Protein AF-A0ABC8QSL5-F1 (afdb_monomer)

Secondary structure (DSSP, 8-state):
---EEEEEE-SSSSS--EEEEEETTEEEEE-----TT-SSGGGS--GGGT-SSS--TTT-SEEE---SSHHHHTTHHIIIIIS---S-EE--HHHHHHHHHHHHHHHHIIIIIH-PPPSS-HHHHHHHHHTB---TT-HHHHHHHHHHHHSPPPP----

Mean predicted aligned error: 6.21 Å

Structure (mmCIF, N/CA/C/O backbone):
data_AF-A0ABC8QSL5-F1
#
_entry.id   AF-A0ABC8QSL5-F1
#
loop_
_atom_site.group_PDB
_atom_site.id
_atom_site.type_symbol
_atom_site.label_atom_id
_atom_site.label_alt_id
_atom_site.label_comp_id
_atom_site.label_asym_id
_atom_site.label_entity_id
_atom_site.label_seq_id
_atom_site.pdbx_PDB_ins_code
_atom_site.Cartn_x
_atom_site.Cartn_y
_atom_s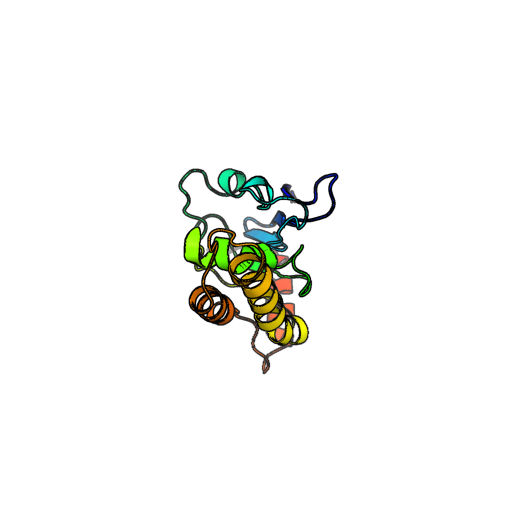ite.Cartn_z
_atom_site.occupancy
_atom_site.B_iso_or_equiv
_atom_site.auth_seq_id
_atom_site.auth_comp_id
_atom_site.auth_asym_id
_atom_site.auth_atom_id
_atom_site.pdbx_PDB_model_num
ATOM 1 N N . MET A 1 1 ? -24.015 -1.485 15.817 1.00 68.31 1 MET A N 1
ATOM 2 C CA . MET A 1 1 ? -22.583 -1.300 15.505 1.00 68.31 1 MET A CA 1
ATOM 3 C C . MET A 1 1 ? -22.492 -1.246 13.996 1.00 68.31 1 MET A C 1
ATOM 5 O O . MET A 1 1 ? -22.804 -2.250 13.371 1.00 68.31 1 MET A O 1
ATOM 9 N N . ALA A 1 2 ? -22.215 -0.074 13.430 1.00 86.12 2 ALA A N 1
ATOM 10 C CA . ALA A 1 2 ? -22.089 0.079 11.985 1.00 86.12 2 ALA A CA 1
ATOM 11 C C . ALA A 1 2 ? -20.686 -0.361 11.543 1.00 86.12 2 ALA A C 1
ATOM 13 O O . ALA A 1 2 ? -19.714 -0.142 12.270 1.00 86.12 2 ALA A O 1
ATOM 14 N N . ILE A 1 3 ? -20.616 -1.021 10.391 1.00 94.00 3 ILE A N 1
ATOM 15 C CA . ILE A 1 3 ? -19.377 -1.287 9.663 1.00 94.00 3 ILE A CA 1
ATOM 16 C C . ILE A 1 3 ? -19.471 -0.438 8.405 1.00 94.00 3 ILE A C 1
ATOM 18 O O . ILE A 1 3 ? -20.460 -0.535 7.680 1.00 94.00 3 ILE A O 1
ATOM 22 N N . GLU A 1 4 ? -18.469 0.398 8.170 1.00 96.12 4 GLU A N 1
ATOM 23 C CA . GLU A 1 4 ? -18.410 1.256 6.989 1.00 96.12 4 GLU A CA 1
ATOM 24 C C . GLU A 1 4 ? -17.255 0.808 6.105 1.00 96.12 4 GLU A C 1
ATOM 26 O O . GLU A 1 4 ? -16.163 0.537 6.603 1.00 96.12 4 GLU A O 1
ATOM 31 N N . CYS A 1 5 ? -17.498 0.741 4.798 1.00 97.00 5 CYS A N 1
ATOM 32 C CA . CYS A 1 5 ? -16.497 0.373 3.808 1.00 97.00 5 CYS A CA 1
ATOM 33 C C . CYS A 1 5 ? -16.314 1.529 2.827 1.00 97.00 5 CYS A C 1
ATOM 35 O O . CYS A 1 5 ? -17.257 1.931 2.149 1.00 97.00 5 CYS A O 1
ATOM 37 N N . LEU A 1 6 ? -15.089 2.030 2.732 1.00 97.94 6 LEU A N 1
ATOM 38 C CA . LEU A 1 6 ? -14.657 3.017 1.755 1.00 97.94 6 LEU A CA 1
ATOM 39 C C . LEU A 1 6 ? -13.767 2.317 0.726 1.00 97.94 6 LEU A C 1
ATOM 41 O O . LEU A 1 6 ? -12.674 1.851 1.047 1.00 97.94 6 LEU A O 1
ATOM 45 N N . VAL A 1 7 ? -14.244 2.228 -0.511 1.00 98.25 7 VAL A N 1
ATOM 46 C CA . VAL A 1 7 ? -13.508 1.603 -1.617 1.00 98.25 7 VAL A CA 1
ATOM 47 C C . VAL A 1 7 ? -12.640 2.660 -2.295 1.00 98.25 7 VAL A C 1
ATOM 49 O O . VAL A 1 7 ? -13.160 3.659 -2.785 1.00 98.25 7 VAL A O 1
ATOM 52 N N . LEU A 1 8 ? -11.322 2.446 -2.310 1.00 98.00 8 LEU A N 1
ATOM 53 C CA . LEU A 1 8 ? -10.341 3.367 -2.902 1.00 98.00 8 LEU A CA 1
ATOM 54 C C . LEU A 1 8 ? -9.799 2.873 -4.249 1.00 98.00 8 LEU A C 1
ATOM 56 O O . LEU A 1 8 ? -9.280 3.673 -5.030 1.00 98.00 8 LEU A O 1
ATOM 60 N N . GLY A 1 9 ? -9.918 1.569 -4.506 1.00 97.31 9 GLY A N 1
ATOM 61 C CA . GLY A 1 9 ? -9.567 0.891 -5.752 1.00 97.31 9 GLY A CA 1
ATOM 62 C C . GLY A 1 9 ? -10.095 -0.549 -5.768 1.00 97.31 9 GLY A C 1
ATOM 63 O O . GLY A 1 9 ? -10.616 -1.027 -4.757 1.00 97.31 9 GLY A O 1
ATOM 64 N N . ALA A 1 10 ? -10.013 -1.219 -6.923 1.00 96.38 10 ALA A N 1
ATOM 65 C CA . ALA A 1 10 ? -10.684 -2.496 -7.221 1.00 96.38 10 ALA A CA 1
ATOM 66 C C . ALA A 1 10 ? -12.226 -2.464 -7.094 1.00 96.38 10 ALA A C 1
ATOM 68 O O . ALA A 1 10 ? -12.893 -3.497 -7.002 1.00 96.38 10 ALA A O 1
ATOM 69 N N . GLY A 1 11 ? -12.821 -1.268 -7.101 1.00 94.62 11 GLY A N 1
ATOM 70 C CA . GLY A 1 11 ? -14.266 -1.082 -7.152 1.00 94.62 11 GLY A CA 1
ATOM 71 C C . GLY A 1 11 ? -14.742 -1.114 -8.597 1.00 94.62 11 GLY A C 1
ATOM 72 O O . GLY A 1 11 ? -14.603 -0.119 -9.294 1.00 94.62 11 GLY A O 1
ATOM 73 N N . GLN A 1 12 ? -15.314 -2.239 -9.033 1.00 95.88 12 GLN A N 1
ATOM 74 C CA . GLN A 1 12 ? -15.711 -2.469 -10.435 1.00 95.88 12 GLN A CA 1
ATOM 75 C C . GLN A 1 12 ? -14.534 -2.450 -11.434 1.00 95.88 12 GLN A C 1
ATOM 77 O O . GLN A 1 12 ? -14.718 -2.189 -12.619 1.00 95.88 12 GLN A O 1
ATOM 82 N N . GLU A 1 13 ? -13.324 -2.766 -10.972 1.00 94.75 13 GLU A N 1
ATOM 83 C CA . GLU A 1 13 ? -12.121 -2.891 -11.801 1.00 94.75 13 GLU A CA 1
ATOM 84 C C . GLU A 1 13 ? -11.170 -3.945 -11.210 1.00 94.75 13 GLU A C 1
ATOM 86 O O . GLU A 1 13 ? -11.286 -4.304 -10.037 1.00 94.75 13 GLU A O 1
ATOM 91 N N . VAL A 1 14 ? -10.227 -4.437 -12.016 1.00 95.94 14 VAL A N 1
ATOM 92 C CA . VAL A 1 14 ? -9.145 -5.328 -11.564 1.00 95.94 14 VAL A CA 1
ATOM 93 C C . VAL A 1 14 ? -7.876 -4.499 -11.405 1.00 95.94 14 VAL A C 1
ATOM 95 O O . VAL A 1 14 ? -7.513 -3.765 -12.318 1.00 95.94 14 VAL A O 1
ATOM 98 N N . GLY A 1 15 ? -7.180 -4.630 -10.276 1.00 95.81 15 GLY A N 1
ATOM 99 C CA . GLY A 1 15 ? -5.992 -3.832 -9.975 1.00 95.81 15 GLY A CA 1
ATOM 100 C C . GLY A 1 15 ? -6.224 -2.790 -8.884 1.00 95.81 15 GLY A C 1
ATOM 101 O O . GLY A 1 15 ? -7.362 -2.446 -8.561 1.00 95.81 15 GLY A O 1
ATOM 102 N N . LYS A 1 16 ? -5.119 -2.267 -8.334 1.00 97.44 16 LYS A N 1
ATOM 103 C CA . LYS A 1 16 ? -5.088 -1.246 -7.268 1.00 97.44 16 LYS A CA 1
ATOM 104 C C . LYS A 1 16 ? -6.019 -1.524 -6.083 1.00 97.44 16 LYS A C 1
ATOM 106 O O . LYS A 1 16 ? -6.646 -0.606 -5.555 1.00 97.44 16 LYS A O 1
ATOM 111 N N . SER A 1 17 ? -6.114 -2.783 -5.658 1.00 98.62 17 SER A N 1
ATOM 112 C CA . SER A 1 17 ? -6.944 -3.176 -4.523 1.00 98.62 17 SER A CA 1
AT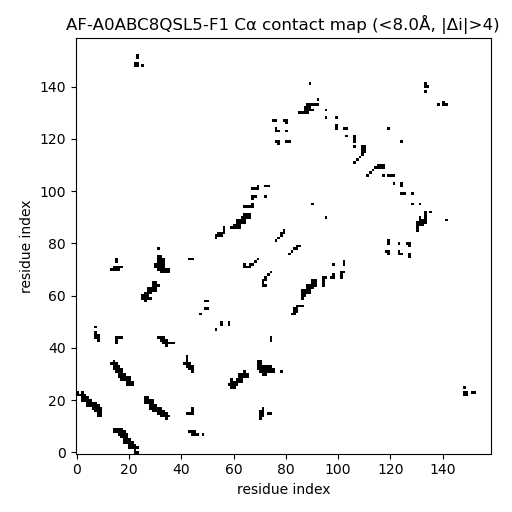OM 113 C C . SER A 1 17 ? -6.574 -2.375 -3.283 1.00 98.62 17 SER A C 1
ATOM 115 O O . SER A 1 17 ? -5.414 -2.335 -2.865 1.00 98.62 17 SER A O 1
ATOM 117 N N . CYS A 1 18 ? -7.575 -1.683 -2.743 1.00 98.62 18 CYS A N 1
ATOM 118 C CA . CYS A 1 18 ? -7.437 -0.868 -1.551 1.00 98.62 18 CYS A CA 1
ATOM 119 C C . CYS A 1 18 ? -8.827 -0.542 -0.997 1.00 98.62 18 CYS A C 1
ATOM 121 O O . CYS A 1 18 ? -9.620 0.166 -1.630 1.00 98.62 18 CYS A O 1
ATOM 123 N N . VAL A 1 19 ? -9.140 -1.082 0.178 1.00 98.62 19 VAL A N 1
ATOM 124 C CA . VAL A 1 19 ? -10.431 -0.879 0.846 1.00 98.62 19 VAL A CA 1
ATOM 125 C C . VAL A 1 19 ? -10.189 -0.510 2.295 1.00 98.62 19 VAL A C 1
ATOM 127 O O . VAL A 1 19 ? -9.465 -1.192 3.011 1.00 98.62 19 VAL A O 1
ATOM 130 N N . VAL A 1 20 ? -10.832 0.554 2.750 1.00 98.31 20 VAL A N 1
ATOM 131 C CA . VAL A 1 20 ? -10.767 0.997 4.136 1.00 98.31 20 VAL A CA 1
ATOM 132 C C . VAL A 1 20 ? -12.047 0.598 4.854 1.00 98.31 20 VAL A C 1
ATOM 134 O O . VAL A 1 20 ? -13.141 0.968 4.437 1.00 98.31 20 VAL A O 1
ATOM 137 N N . VAL A 1 21 ? -11.914 -0.153 5.945 1.00 97.44 21 VAL A N 1
ATOM 138 C CA . VAL A 1 21 ? -13.039 -0.604 6.767 1.00 97.44 21 VAL A CA 1
ATOM 139 C C . VAL A 1 21 ? -12.982 0.072 8.128 1.00 97.44 21 VAL A C 1
ATOM 141 O O . VAL A 1 21 ? -11.999 -0.069 8.860 1.00 97.44 21 VAL A O 1
ATOM 144 N N . THR A 1 22 ? -14.058 0.764 8.488 1.00 95.62 22 THR A N 1
ATOM 145 C CA . THR A 1 22 ? -14.241 1.341 9.820 1.00 95.62 22 THR A CA 1
ATOM 146 C C . THR A 1 22 ? -15.099 0.411 10.667 1.00 95.62 22 THR A C 1
ATOM 148 O O . THR A 1 22 ? -16.246 0.112 10.333 1.00 95.62 22 THR A O 1
ATOM 151 N N . ILE A 1 23 ? -14.546 -0.046 11.789 1.00 90.75 23 ILE A N 1
ATOM 152 C CA . ILE A 1 23 ? -15.211 -0.946 12.730 1.00 90.75 23 ILE A CA 1
ATOM 153 C C . ILE A 1 23 ? -14.773 -0.628 14.163 1.00 90.75 23 ILE A C 1
ATOM 155 O O . ILE A 1 23 ? -13.586 -0.506 14.448 1.00 90.75 23 ILE A O 1
ATOM 159 N N . ASN A 1 24 ? -15.726 -0.474 15.090 1.00 89.12 24 ASN A N 1
ATOM 160 C CA . ASN A 1 24 ? -15.447 -0.111 16.493 1.00 89.12 24 ASN A CA 1
ATOM 161 C C . ASN A 1 24 ? -14.550 1.137 16.657 1.00 89.12 24 ASN A C 1
ATOM 163 O O . ASN A 1 24 ? -13.691 1.170 17.538 1.00 89.12 24 ASN A O 1
ATOM 167 N N . GLY A 1 25 ? -14.720 2.145 15.792 1.00 88.56 25 GLY A N 1
ATOM 168 C CA . GLY A 1 25 ? -13.901 3.365 15.797 1.00 88.56 25 GLY A CA 1
ATOM 169 C C . GLY A 1 25 ? -12.466 3.174 15.293 1.00 88.56 25 GLY A C 1
ATOM 170 O O . GLY A 1 25 ? -11.660 4.090 15.401 1.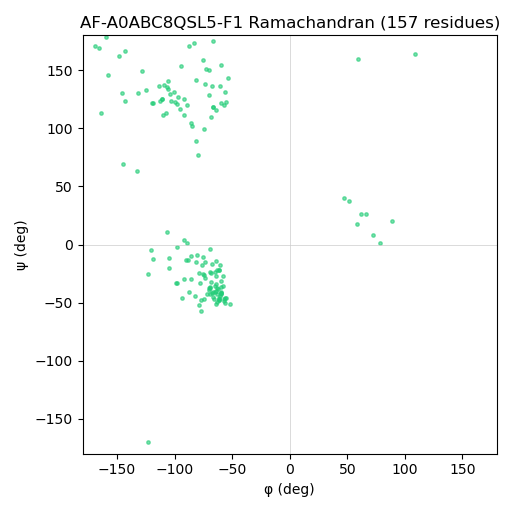00 88.56 25 GLY A O 1
ATOM 171 N N . LYS A 1 26 ? -12.133 1.998 14.752 1.00 91.38 26 LYS A N 1
ATOM 172 C CA . LYS A 1 26 ? -10.833 1.695 14.148 1.00 91.38 26 LYS A CA 1
ATOM 173 C C . LYS A 1 26 ? -10.984 1.652 12.641 1.00 91.38 26 LYS A C 1
ATOM 175 O O . LYS A 1 26 ? -11.911 1.017 12.144 1.00 91.38 26 LYS A O 1
ATOM 180 N N . LYS A 1 27 ? -10.066 2.296 11.933 1.00 95.81 27 LYS A N 1
ATOM 181 C CA . LYS A 1 27 ? -10.057 2.378 10.473 1.00 95.81 27 LYS A CA 1
ATOM 182 C C . LYS A 1 27 ? -8.890 1.541 9.958 1.00 95.81 27 LYS A C 1
ATOM 184 O O . LYS A 1 27 ? -7.733 1.852 10.231 1.00 95.81 27 LYS A O 1
ATOM 189 N N . ILE A 1 28 ? -9.198 0.434 9.296 1.00 96.75 28 ILE A N 1
ATOM 190 C CA . ILE A 1 28 ? -8.219 -0.552 8.830 1.00 96.75 28 ILE A CA 1
ATOM 191 C C . ILE A 1 28 ? -8.174 -0.482 7.311 1.00 96.75 28 ILE A C 1
ATOM 193 O O . ILE A 1 28 ? -9.214 -0.627 6.671 1.00 96.75 28 ILE A O 1
ATOM 197 N N . MET A 1 29 ? -6.989 -0.280 6.741 1.00 98.38 29 MET A N 1
ATOM 198 C CA . MET A 1 29 ? -6.799 -0.347 5.294 1.00 98.38 29 MET A CA 1
ATOM 199 C C . MET A 1 29 ? -6.394 -1.764 4.890 1.00 98.38 29 MET A C 1
ATOM 201 O O . MET A 1 29 ? -5.423 -2.309 5.410 1.00 98.38 29 MET A O 1
ATOM 205 N N . PHE A 1 30 ? -7.143 -2.360 3.974 1.00 98.31 30 PHE A N 1
ATOM 206 C CA . PHE A 1 30 ? -6.836 -3.640 3.354 1.00 98.31 30 PHE A CA 1
ATOM 207 C C . PHE A 1 30 ? -6.217 -3.397 1.989 1.00 98.31 30 PHE A C 1
ATOM 209 O O . PHE A 1 30 ? -6.852 -2.777 1.134 1.00 98.31 30 PHE A O 1
ATOM 216 N N . ASP A 1 31 ? -5.010 -3.929 1.818 1.00 98.56 31 ASP A N 1
ATOM 217 C CA . ASP A 1 31 ? -4.171 -3.810 0.632 1.00 98.56 31 ASP A CA 1
ATOM 218 C C . ASP A 1 31 ? -3.803 -2.366 0.243 1.00 98.56 31 ASP A C 1
ATOM 220 O O . ASP A 1 31 ? -4.405 -1.370 0.652 1.00 98.56 31 ASP A O 1
ATOM 224 N N . CYS A 1 32 ? -2.730 -2.255 -0.531 1.00 98.44 32 CYS A N 1
ATOM 225 C CA . CYS A 1 32 ? -2.246 -1.016 -1.118 1.00 98.44 32 CYS A CA 1
ATOM 226 C C . CYS A 1 32 ? -1.665 -1.346 -2.495 1.00 98.44 32 CYS A C 1
ATOM 228 O O . CYS A 1 32 ? -0.454 -1.390 -2.722 1.00 98.44 32 CYS A O 1
ATOM 230 N N . GLY A 1 33 ? -2.568 -1.703 -3.399 1.00 98.12 33 GLY A N 1
ATOM 231 C CA . GLY A 1 33 ? -2.232 -2.192 -4.720 1.00 98.12 33 GLY A CA 1
ATOM 232 C C . GLY A 1 33 ? -1.949 -1.121 -5.753 1.00 98.12 33 GLY A C 1
ATOM 233 O O . GLY A 1 33 ? -2.256 0.050 -5.559 1.00 98.12 33 GLY A O 1
ATOM 234 N N . MET A 1 34 ? -1.505 -1.562 -6.927 1.00 96.50 34 MET A N 1
ATOM 235 C CA . MET A 1 34 ? -1.374 -0.729 -8.118 1.00 96.50 34 MET A CA 1
ATOM 236 C C . MET A 1 34 ? -2.071 -1.355 -9.329 1.00 96.50 34 MET A C 1
ATOM 238 O O . MET A 1 34 ? -2.177 -2.573 -9.451 1.00 96.50 34 MET A O 1
ATOM 242 N N . HIS A 1 35 ? -2.581 -0.530 -10.237 1.00 96.06 35 HIS A N 1
ATOM 243 C CA . HIS A 1 35 ? -3.211 -0.995 -11.465 1.00 96.06 35 HIS A CA 1
ATOM 244 C C . HIS A 1 35 ? -2.174 -1.079 -12.588 1.00 96.06 35 HIS A C 1
ATOM 246 O O . HIS A 1 35 ? -1.714 -0.064 -13.106 1.00 96.06 35 HIS A O 1
ATOM 252 N N . MET A 1 36 ? -1.858 -2.303 -13.009 1.00 90.94 36 MET A N 1
ATOM 253 C CA . MET A 1 36 ? -0.760 -2.596 -13.941 1.00 90.94 36 MET A CA 1
ATOM 254 C C . MET A 1 36 ? -0.970 -2.073 -15.370 1.00 90.94 36 MET A C 1
ATOM 256 O O . MET A 1 36 ? -0.019 -1.997 -16.144 1.00 90.94 36 MET A O 1
ATOM 260 N N . GLY A 1 37 ? -2.206 -1.722 -15.733 1.00 90.69 37 GLY A N 1
ATOM 261 C CA . GLY A 1 37 ? -2.533 -1.145 -17.041 1.00 90.69 37 GLY A CA 1
ATOM 262 C C . GLY A 1 37 ? -2.362 0.376 -17.143 1.00 90.69 37 GLY A C 1
ATOM 263 O O . GLY A 1 37 ? -2.466 0.905 -18.245 1.00 90.69 37 GLY A O 1
ATOM 264 N N . TYR A 1 38 ? -2.129 1.087 -16.033 1.00 91.12 38 TYR A N 1
ATOM 265 C CA . TYR A 1 38 ? -1.964 2.545 -16.047 1.00 91.12 38 TYR A CA 1
ATOM 266 C C . TYR A 1 38 ? -0.504 2.930 -15.837 1.00 91.12 38 TYR A C 1
ATOM 268 O O . TYR A 1 38 ? 0.157 2.416 -14.939 1.00 91.12 38 TYR A O 1
ATOM 276 N N . LEU A 1 39 ? -0.038 3.884 -16.645 1.00 86.31 39 LEU A N 1
ATOM 277 C CA . LEU A 1 39 ? 1.312 4.448 -16.566 1.00 86.31 39 LEU A CA 1
ATOM 278 C C . LEU A 1 39 ? 1.325 5.871 -15.984 1.00 86.31 39 LEU A C 1
ATOM 280 O O . LEU A 1 39 ? 2.345 6.548 -15.985 1.00 86.31 39 LEU A O 1
ATOM 284 N N . ASP A 1 40 ? 0.215 6.341 -15.435 1.00 89.50 40 ASP A N 1
ATOM 285 C CA . ASP A 1 40 ? 0.129 7.631 -14.750 1.00 89.50 40 ASP A CA 1
ATOM 286 C C . ASP A 1 40 ? -0.372 7.431 -13.314 1.00 89.50 40 ASP A C 1
ATOM 288 O O . ASP A 1 40 ? -0.462 6.299 -12.831 1.00 89.50 40 ASP A O 1
ATOM 292 N N . HIS A 1 41 ? -0.702 8.518 -12.615 1.00 88.31 41 HIS A N 1
ATOM 293 C CA . HIS A 1 41 ? -1.195 8.466 -11.237 1.00 88.31 41 HIS A CA 1
ATOM 294 C C . HIS A 1 41 ? -2.502 7.678 -11.057 1.00 88.31 41 HIS A C 1
ATOM 296 O O . HIS A 1 41 ? -2.780 7.245 -9.940 1.00 88.31 41 HIS A O 1
ATOM 302 N N . ARG A 1 42 ? -3.284 7.414 -12.120 1.00 92.69 42 ARG A N 1
ATOM 303 C CA . ARG A 1 42 ? -4.497 6.574 -12.037 1.00 92.69 42 ARG A CA 1
ATOM 304 C C . ARG A 1 42 ? -4.183 5.132 -11.648 1.00 92.69 42 ARG A C 1
ATOM 306 O O . ARG A 1 42 ? -5.096 4.386 -11.286 1.00 92.69 42 ARG A O 1
ATOM 313 N N . ARG A 1 43 ? -2.904 4.739 -11.713 1.00 94.25 43 ARG A N 1
ATOM 314 C CA . ARG A 1 43 ? -2.428 3.444 -11.231 1.00 94.25 43 ARG A CA 1
ATOM 315 C C . ARG A 1 43 ? -2.613 3.266 -9.723 1.00 94.25 43 ARG A C 1
ATOM 317 O O . ARG A 1 43 ? -2.679 2.127 -9.274 1.00 94.25 43 ARG A O 1
ATOM 324 N N . TYR A 1 44 ? -2.729 4.353 -8.961 1.00 96.75 44 TYR A N 1
ATOM 325 C CA . TYR A 1 44 ? -2.851 4.316 -7.508 1.00 96.75 44 TYR A CA 1
ATOM 326 C C . TYR A 1 44 ? -4.303 4.348 -7.014 1.00 96.75 44 TYR A C 1
ATOM 328 O O . TYR A 1 44 ? -5.179 4.901 -7.6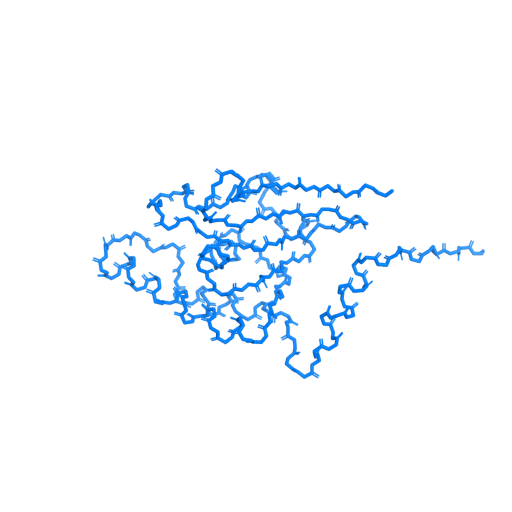86 1.00 96.75 44 TYR A O 1
ATOM 336 N N . PRO A 1 45 ? -4.569 3.800 -5.815 1.00 97.69 45 PRO A N 1
ATOM 337 C CA . PRO A 1 45 ? -5.807 4.047 -5.093 1.00 97.69 45 PRO A CA 1
ATOM 338 C C . PRO A 1 45 ? -6.003 5.535 -4.795 1.00 97.69 45 PRO A C 1
ATOM 340 O O . PRO A 1 45 ? -5.046 6.300 -4.660 1.00 97.69 45 PRO A O 1
ATOM 343 N N . ASN A 1 46 ? -7.257 5.957 -4.633 1.00 96.44 46 ASN A N 1
ATOM 344 C CA . ASN A 1 46 ? -7.561 7.354 -4.333 1.00 96.44 46 ASN A CA 1
ATOM 345 C C . ASN A 1 46 ? -7.342 7.696 -2.845 1.00 96.44 46 ASN A C 1
ATOM 347 O O . ASN A 1 46 ? -8.293 7.839 -2.075 1.00 96.44 46 ASN A O 1
ATOM 351 N N . PHE A 1 47 ? -6.083 7.868 -2.437 1.00 96.75 47 PHE A N 1
ATOM 352 C CA . PHE A 1 47 ? -5.713 8.147 -1.042 1.00 96.75 47 PHE A CA 1
ATOM 353 C C . PHE A 1 47 ? -6.292 9.455 -0.482 1.00 96.75 47 PHE A C 1
ATOM 355 O O . PHE A 1 47 ? -6.459 9.574 0.732 1.00 96.75 47 PHE A O 1
ATOM 362 N N . SER A 1 48 ? -6.672 10.413 -1.336 1.00 95.25 48 SER A N 1
ATOM 363 C CA . SER A 1 48 ? -7.278 11.683 -0.899 1.00 95.25 48 SER A CA 1
ATOM 364 C C . SER A 1 48 ? -8.610 11.501 -0.157 1.00 95.25 48 SER A C 1
ATOM 366 O O . SER A 1 48 ? -9.007 12.358 0.633 1.00 95.25 48 SER A O 1
ATOM 368 N N . LEU A 1 49 ? -9.284 10.364 -0.367 1.00 96.75 49 LEU A N 1
ATOM 369 C CA . LEU A 1 49 ? -10.515 10.012 0.341 1.00 96.75 49 LEU A CA 1
ATOM 370 C C . LEU A 1 49 ? -10.258 9.534 1.779 1.00 96.75 49 LEU A C 1
ATOM 372 O O . LEU A 1 49 ? -11.188 9.523 2.581 1.00 96.75 49 LEU A O 1
ATOM 376 N N . ILE A 1 50 ? -9.019 9.150 2.115 1.00 96.75 50 ILE A N 1
ATOM 377 C CA . ILE A 1 50 ? -8.637 8.769 3.482 1.00 96.75 50 ILE A CA 1
ATOM 378 C C . ILE A 1 50 ? -8.425 10.019 4.333 1.00 96.75 50 ILE A C 1
ATOM 380 O O . ILE A 1 50 ? -8.989 10.120 5.419 1.00 96.75 50 ILE A O 1
ATOM 384 N N . SER A 1 51 ? -7.600 10.949 3.841 1.00 94.44 51 SER A N 1
ATOM 385 C CA . SER A 1 51 ? -7.185 12.148 4.568 1.00 94.44 51 SER A CA 1
ATOM 386 C C . SER A 1 51 ? -7.075 13.338 3.622 1.00 94.44 51 SER A C 1
ATOM 388 O O . SER A 1 51 ? -6.310 13.306 2.659 1.00 94.44 51 SER A O 1
ATOM 390 N N . LYS A 1 52 ? -7.798 14.423 3.926 1.00 90.25 52 LYS A N 1
ATOM 391 C CA . LYS A 1 52 ? -7.693 15.687 3.175 1.00 90.25 52 LYS A CA 1
ATOM 392 C C . LYS A 1 52 ? -6.412 16.461 3.495 1.00 90.25 52 LYS A C 1
ATOM 394 O O . LYS A 1 52 ? -5.974 17.258 2.676 1.00 90.25 52 LYS A O 1
ATOM 399 N N . SER A 1 53 ? -5.842 16.261 4.684 1.00 91.81 53 SER A N 1
ATOM 400 C CA . SER A 1 53 ? -4.605 16.920 5.122 1.00 91.81 53 SER A CA 1
ATOM 401 C C . SER A 1 53 ? -3.342 16.149 4.732 1.00 91.81 53 SER A C 1
ATOM 403 O O . SER A 1 53 ? -2.251 16.694 4.859 1.00 91.81 53 SER A O 1
ATOM 405 N N . GLY A 1 54 ? -3.478 14.889 4.302 1.00 91.50 54 GLY A N 1
ATOM 406 C CA . GLY A 1 54 ? -2.353 13.979 4.070 1.00 91.50 54 GLY A CA 1
ATOM 407 C C . GLY A 1 54 ? -1.783 13.353 5.351 1.00 91.50 54 GLY A C 1
ATOM 408 O O . GLY A 1 54 ? -0.842 12.573 5.282 1.00 91.50 54 GLY A O 1
ATOM 409 N N . ASP A 1 55 ? -2.353 13.650 6.524 1.00 94.19 55 ASP A N 1
ATOM 410 C CA . ASP A 1 55 ? -1.984 12.988 7.779 1.00 94.19 55 ASP A CA 1
ATOM 411 C C . ASP A 1 55 ? -2.715 11.640 7.869 1.00 94.19 55 ASP A C 1
ATOM 413 O O . ASP A 1 55 ? -3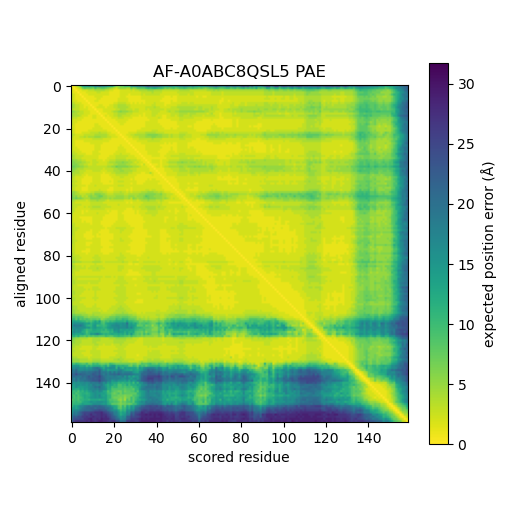.859 11.562 8.322 1.00 94.19 55 ASP A O 1
ATOM 417 N N . PHE A 1 56 ? -2.087 10.588 7.341 1.00 96.94 56 PHE A N 1
ATOM 418 C CA . PHE A 1 56 ? -2.659 9.238 7.307 1.00 96.94 56 PHE A CA 1
ATOM 419 C C . PHE A 1 56 ? -2.539 8.500 8.642 1.00 96.94 56 PHE A C 1
ATOM 421 O O . PHE A 1 56 ? -3.347 7.614 8.916 1.00 96.94 56 PHE A O 1
ATOM 428 N N . ASP A 1 57 ? -1.572 8.867 9.484 1.00 94.56 57 ASP A N 1
ATOM 429 C CA . ASP A 1 57 ? -1.323 8.208 10.770 1.00 94.56 57 ASP A CA 1
ATOM 430 C C . ASP A 1 57 ? -2.464 8.459 11.766 1.00 94.56 57 ASP A C 1
ATOM 432 O O . ASP A 1 57 ? -2.793 7.588 12.571 1.00 94.56 57 ASP A O 1
ATOM 436 N N . LYS A 1 58 ? -3.108 9.632 11.693 1.00 94.56 58 LYS A N 1
ATOM 437 C CA . LYS A 1 58 ? -4.317 9.927 12.481 1.00 94.56 58 LYS A CA 1
ATOM 438 C C . LYS A 1 58 ? -5.560 9.209 11.974 1.00 94.56 58 LYS A C 1
ATOM 440 O O . LYS A 1 58 ? -6.472 8.944 12.755 1.00 94.56 58 LYS A O 1
ATOM 445 N N . GLU A 1 59 ? -5.609 8.922 10.679 1.00 96.00 59 GLU A N 1
ATOM 446 C CA . GLU A 1 59 ? -6.788 8.344 10.044 1.00 96.00 59 GLU A CA 1
ATOM 447 C C . GLU A 1 59 ? -6.784 6.819 10.110 1.00 96.00 59 GLU A C 1
ATOM 449 O O . GLU A 1 59 ? -7.830 6.229 10.362 1.00 96.00 59 GLU A O 1
ATOM 454 N N . LEU A 1 60 ? -5.637 6.170 9.898 1.00 96.75 60 LEU A N 1
ATOM 455 C CA . LEU A 1 60 ? -5.520 4.717 9.798 1.00 96.75 60 LEU A CA 1
ATOM 456 C C . LEU A 1 60 ? -4.925 4.101 11.062 1.00 96.75 60 LEU A C 1
ATOM 458 O O . LEU A 1 60 ? -3.835 4.442 11.505 1.00 96.75 60 LEU A O 1
ATOM 462 N N . THR A 1 61 ? -5.599 3.080 11.585 1.00 95.25 61 THR A N 1
ATOM 463 C CA . THR A 1 61 ? -5.077 2.260 12.683 1.00 95.25 61 THR A CA 1
ATOM 464 C C . THR A 1 61 ? -3.942 1.346 12.220 1.00 95.25 61 THR A C 1
ATOM 466 O O . THR A 1 61 ? -2.959 1.176 12.937 1.00 95.25 61 THR A O 1
ATOM 469 N N . CYS A 1 62 ? -4.094 0.717 11.054 1.00 95.12 62 CYS A N 1
ATOM 470 C CA . CYS A 1 62 ? -3.089 -0.156 10.450 1.00 95.12 62 CYS A CA 1
ATOM 471 C C . CYS A 1 62 ? -3.405 -0.447 8.979 1.00 95.12 62 CYS A C 1
ATOM 473 O O . CYS A 1 62 ? -4.525 -0.209 8.510 1.00 95.12 62 CYS A O 1
ATOM 475 N N . ILE A 1 63 ? -2.426 -1.041 8.297 1.00 97.44 63 ILE A N 1
ATOM 476 C CA . ILE A 1 63 ? -2.584 -1.666 6.983 1.00 97.44 63 ILE A CA 1
ATOM 477 C C . ILE A 1 63 ? -2.487 -3.184 7.135 1.00 97.44 63 ILE A C 1
ATOM 479 O O . ILE A 1 63 ? -1.616 -3.687 7.847 1.00 97.44 63 ILE A O 1
ATOM 483 N N . ILE A 1 64 ? -3.356 -3.923 6.452 1.00 96.56 64 ILE A N 1
ATOM 484 C CA . ILE A 1 64 ? -3.288 -5.380 6.333 1.00 96.56 64 ILE A CA 1
ATOM 485 C C . ILE A 1 64 ? -3.131 -5.738 4.859 1.00 96.56 64 ILE A C 1
ATOM 487 O O . ILE A 1 64 ? -3.991 -5.409 4.049 1.00 96.56 64 ILE A O 1
ATOM 491 N N . ILE A 1 65 ? -2.052 -6.442 4.532 1.00 97.62 65 ILE A N 1
ATOM 492 C CA . ILE A 1 65 ? -1.785 -6.958 3.192 1.00 97.62 65 ILE A CA 1
ATOM 493 C C . ILE A 1 65 ? -2.237 -8.413 3.108 1.00 97.62 65 ILE A C 1
ATOM 495 O O . ILE A 1 65 ? -1.831 -9.253 3.917 1.00 97.62 65 ILE A O 1
ATOM 499 N N . THR A 1 66 ? -3.063 -8.713 2.111 1.00 96.38 66 THR A N 1
ATOM 500 C CA . THR A 1 66 ? -3.645 -10.039 1.896 1.00 96.38 66 THR A CA 1
ATOM 501 C C . THR A 1 66 ? -2.643 -11.005 1.269 1.00 96.38 66 THR A C 1
ATOM 503 O O . THR A 1 66 ? -2.480 -12.121 1.762 1.00 96.38 66 THR A O 1
ATOM 506 N N . HIS A 1 67 ? -1.946 -10.587 0.209 1.00 97.50 67 HIS A N 1
ATOM 507 C CA . HIS A 1 67 ? -0.932 -11.377 -0.492 1.00 97.50 67 HIS A CA 1
ATOM 508 C C . HIS A 1 67 ? 0.017 -10.491 -1.319 1.00 97.50 67 HIS A C 1
ATOM 510 O O . HIS A 1 67 ? -0.095 -9.273 -1.297 1.00 97.50 67 HIS A O 1
ATOM 516 N N . PHE A 1 68 ? 1.003 -11.095 -1.991 1.00 97.44 68 PHE A N 1
ATOM 517 C CA . PHE A 1 68 ? 2.174 -10.396 -2.546 1.00 97.44 68 PHE A CA 1
ATOM 518 C C . PHE A 1 68 ? 2.035 -9.911 -4.001 1.00 97.44 68 PHE A C 1
ATOM 520 O O . PHE A 1 68 ? 3.014 -9.422 -4.561 1.00 97.44 68 PHE A O 1
ATOM 527 N N . HIS A 1 69 ? 0.882 -10.071 -4.654 1.00 98.19 69 HIS A N 1
ATOM 528 C CA . HIS A 1 69 ? 0.738 -9.585 -6.028 1.00 98.19 69 HIS A CA 1
ATOM 529 C C . HIS A 1 69 ? 0.716 -8.049 -6.082 1.00 98.19 69 HIS A C 1
ATOM 531 O O . HIS A 1 69 ? 0.282 -7.378 -5.143 1.00 98.19 69 HIS A O 1
ATOM 537 N N . LEU A 1 70 ? 1.201 -7.475 -7.188 1.00 97.75 70 LEU A N 1
ATOM 538 C CA . LEU A 1 70 ? 1.373 -6.023 -7.346 1.00 97.75 70 LEU A CA 1
ATOM 539 C C . LEU A 1 70 ? 0.050 -5.248 -7.304 1.00 97.75 70 LEU A C 1
ATOM 541 O O . LEU A 1 70 ? 0.014 -4.100 -6.864 1.00 97.75 70 LEU A O 1
ATOM 545 N N . ASP A 1 71 ? -1.057 -5.876 -7.673 1.00 98.12 71 ASP A N 1
ATOM 546 C CA . ASP A 1 71 ? -2.399 -5.330 -7.496 1.00 98.12 71 ASP A CA 1
ATOM 547 C C . ASP A 1 71 ? -2.863 -5.260 -6.037 1.00 98.12 71 ASP A C 1
ATOM 549 O O . ASP A 1 71 ? -3.901 -4.655 -5.788 1.00 98.12 71 ASP A O 1
ATOM 553 N N . HIS A 1 72 ? -2.066 -5.757 -5.084 1.00 98.56 72 HIS A N 1
ATOM 554 C CA . HIS A 1 72 ? -2.302 -5.674 -3.637 1.00 98.56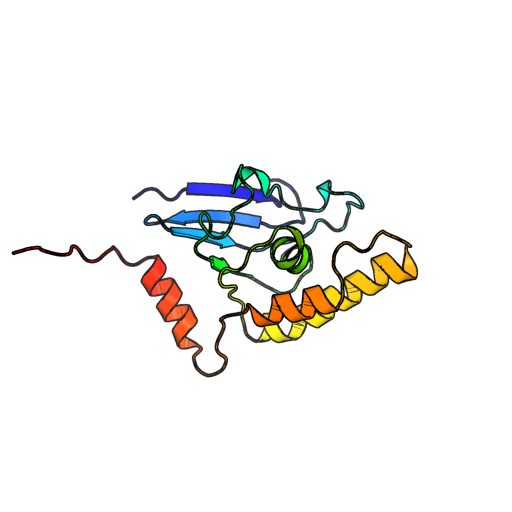 72 HIS A CA 1
ATOM 555 C C . HIS A 1 72 ? -1.165 -4.996 -2.852 1.00 98.56 72 HIS A C 1
ATOM 557 O O . HIS A 1 72 ? -1.423 -4.431 -1.790 1.00 98.56 72 HIS A O 1
ATOM 563 N N . ILE A 1 73 ? 0.074 -5.004 -3.362 1.00 98.25 73 ILE A N 1
ATOM 564 C CA . ILE A 1 73 ? 1.235 -4.379 -2.687 1.00 98.25 73 ILE A CA 1
ATOM 565 C C . ILE A 1 73 ? 1.907 -3.259 -3.474 1.00 98.25 73 ILE A C 1
ATOM 567 O O . ILE A 1 73 ? 2.766 -2.568 -2.934 1.00 98.25 73 ILE A O 1
ATOM 571 N N . GLY A 1 74 ? 1.580 -3.100 -4.754 1.00 97.44 74 GLY A N 1
ATOM 572 C CA . GLY A 1 74 ? 2.377 -2.305 -5.688 1.00 97.44 74 GLY A CA 1
ATOM 573 C C . GLY A 1 74 ? 2.446 -0.813 -5.364 1.00 97.44 74 GLY A C 1
ATOM 574 O O . GLY A 1 74 ? 3.403 -0.160 -5.761 1.00 97.44 74 GLY A O 1
ATOM 575 N N . ALA A 1 75 ? 1.471 -0.277 -4.626 1.00 97.88 75 ALA A N 1
ATOM 576 C CA . ALA A 1 75 ? 1.472 1.113 -4.177 1.00 97.88 75 ALA A CA 1
ATOM 577 C C . ALA A 1 75 ? 1.982 1.280 -2.740 1.00 97.88 75 ALA A C 1
ATOM 579 O O . ALA A 1 75 ? 2.077 2.407 -2.261 1.00 97.88 75 ALA A O 1
ATOM 580 N N . LEU A 1 76 ? 2.314 0.188 -2.045 1.00 98.06 76 LEU A N 1
ATOM 581 C CA . LEU A 1 76 ? 2.652 0.221 -0.627 1.00 98.06 76 LEU A CA 1
ATOM 582 C C . LEU A 1 76 ? 3.892 1.086 -0.328 1.00 98.06 76 LEU A C 1
ATOM 584 O O . LEU A 1 76 ? 3.770 1.945 0.545 1.00 98.06 76 LEU A O 1
ATOM 588 N N . PRO A 1 77 ? 5.032 0.970 -1.049 1.00 97.69 77 PRO A N 1
ATOM 589 C CA . PRO A 1 77 ? 6.192 1.833 -0.797 1.00 97.69 77 PRO A CA 1
ATOM 590 C C . PRO A 1 77 ? 5.913 3.305 -1.110 1.00 97.69 77 PRO A C 1
ATOM 592 O O . PRO A 1 77 ? 6.366 4.192 -0.390 1.00 97.69 77 PRO A O 1
ATOM 595 N N . TYR A 1 78 ? 5.122 3.570 -2.154 1.00 96.94 78 TYR A N 1
ATOM 596 C CA . TYR A 1 78 ? 4.688 4.923 -2.493 1.00 96.94 78 TYR A CA 1
ATOM 597 C C . TYR A 1 78 ? 3.833 5.520 -1.365 1.00 96.94 78 TYR A C 1
ATOM 599 O O . TYR A 1 78 ? 4.112 6.613 -0.877 1.00 96.94 78 TYR A O 1
ATOM 607 N N . PHE A 1 79 ? 2.834 4.783 -0.878 1.00 97.88 79 PHE A N 1
ATOM 608 C CA . PHE A 1 79 ? 1.965 5.245 0.202 1.00 97.88 79 PHE A CA 1
ATOM 609 C C . PHE A 1 79 ? 2.727 5.471 1.519 1.00 97.88 79 PHE A C 1
ATOM 611 O O . PHE A 1 79 ? 2.452 6.425 2.250 1.00 97.88 79 PHE A O 1
ATOM 618 N N . THR A 1 80 ? 3.705 4.621 1.837 1.00 97.50 80 THR A N 1
ATOM 619 C CA . THR A 1 80 ? 4.426 4.708 3.112 1.00 97.50 80 THR A CA 1
ATOM 620 C C . THR A 1 80 ? 5.545 5.742 3.089 1.00 97.50 80 THR A C 1
ATOM 622 O O . THR A 1 80 ? 5.672 6.505 4.045 1.00 97.50 80 THR A O 1
ATOM 625 N N . GLU A 1 81 ? 6.352 5.796 2.027 1.00 96.69 81 GLU A N 1
ATOM 626 C CA . GLU A 1 81 ? 7.541 6.661 1.988 1.00 96.69 81 GLU A CA 1
ATOM 627 C C . GLU A 1 81 ? 7.306 7.988 1.269 1.00 96.69 81 GLU A C 1
ATOM 629 O O . GLU A 1 81 ? 7.869 9.000 1.678 1.00 96.69 81 GLU A O 1
ATOM 634 N N . VAL A 1 82 ? 6.451 8.018 0.242 1.00 94.69 82 VAL A N 1
ATOM 635 C CA . VAL A 1 82 ? 6.174 9.244 -0.527 1.00 94.69 82 VAL A CA 1
ATOM 636 C C . VAL A 1 82 ? 4.959 9.978 0.035 1.00 94.69 82 VAL A C 1
ATOM 638 O O . VAL A 1 82 ? 5.018 11.185 0.255 1.00 94.69 82 VAL A O 1
ATOM 641 N N . CYS A 1 83 ? 3.864 9.267 0.327 1.00 95.25 83 CYS A N 1
ATOM 642 C CA . CYS A 1 83 ? 2.684 9.872 0.960 1.00 95.25 83 CYS A CA 1
ATOM 643 C C . CYS A 1 83 ? 2.825 10.024 2.485 1.00 95.25 83 CYS A C 1
ATOM 645 O O . CYS A 1 83 ? 2.068 10.779 3.091 1.00 95.25 83 CYS A O 1
ATOM 647 N N . GLY A 1 84 ? 3.802 9.353 3.104 1.00 95.75 84 GLY A N 1
ATOM 648 C CA . GLY A 1 84 ? 4.221 9.623 4.480 1.00 95.75 84 GLY A CA 1
ATOM 649 C C . GLY A 1 84 ? 3.486 8.851 5.576 1.00 95.75 84 GLY A C 1
ATOM 650 O O . GLY A 1 84 ? 3.536 9.279 6.729 1.00 95.75 84 GLY A O 1
ATOM 651 N N . TYR A 1 85 ? 2.836 7.725 5.264 1.00 97.44 85 TYR A N 1
ATOM 652 C CA . TYR A 1 85 ? 2.280 6.840 6.295 1.00 97.44 85 TYR A CA 1
ATOM 653 C C . TYR A 1 85 ? 3.383 6.106 7.083 1.00 97.44 85 TYR A C 1
ATOM 655 O O . TYR A 1 85 ? 4.273 5.460 6.516 1.00 97.44 85 TYR A O 1
ATOM 663 N N . LYS A 1 86 ? 3.313 6.173 8.416 1.00 95.81 86 LYS A N 1
ATOM 664 C CA . LYS A 1 86 ? 4.295 5.592 9.352 1.00 95.81 86 LYS A CA 1
ATOM 665 C C . LYS A 1 86 ? 3.687 4.564 10.301 1.00 95.81 86 LYS A C 1
ATOM 667 O O . LYS A 1 86 ? 4.417 3.963 11.089 1.00 95.81 86 LYS A O 1
ATOM 672 N N . GLY A 1 87 ? 2.371 4.374 10.252 1.00 92.88 87 GLY A N 1
ATOM 673 C CA . GLY A 1 87 ? 1.687 3.378 11.065 1.00 92.88 87 GLY A CA 1
ATOM 674 C C . GLY A 1 87 ? 2.043 1.924 10.706 1.00 92.88 87 GLY A C 1
ATOM 675 O O . GLY A 1 87 ? 2.786 1.650 9.759 1.00 92.88 87 GLY A O 1
ATOM 676 N N . PRO A 1 88 ? 1.526 0.960 11.487 1.00 93.25 88 PRO A N 1
ATOM 677 C CA . PRO A 1 88 ? 1.913 -0.437 11.372 1.00 93.25 88 PRO A CA 1
ATOM 678 C C . PRO A 1 88 ? 1.321 -1.110 10.130 1.00 93.25 88 PRO A C 1
ATOM 680 O O . PRO A 1 88 ? 0.128 -0.988 9.831 1.00 93.25 88 PRO A O 1
ATOM 683 N N . ILE A 1 89 ? 2.154 -1.914 9.473 1.00 95.12 89 ILE A N 1
ATOM 684 C CA . ILE A 1 89 ? 1.763 -2.806 8.381 1.00 95.12 89 ILE A CA 1
ATOM 685 C C . ILE A 1 89 ? 1.759 -4.238 8.913 1.00 95.12 89 ILE A C 1
ATOM 687 O O . ILE A 1 89 ? 2.630 -4.619 9.697 1.00 95.12 89 ILE A O 1
ATOM 691 N N . TYR A 1 90 ? 0.779 -5.032 8.496 1.00 93.56 90 TYR A N 1
ATOM 692 C CA . TYR A 1 90 ? 0.711 -6.453 8.796 1.00 93.56 90 TYR A CA 1
ATOM 693 C C . TYR A 1 90 ? 0.585 -7.264 7.519 1.00 93.56 90 TYR A C 1
ATOM 695 O O . TYR A 1 90 ? -0.275 -7.004 6.680 1.00 93.56 90 TYR A O 1
ATOM 703 N N . MET A 1 91 ? 1.398 -8.303 7.420 1.00 92.25 91 MET A N 1
ATOM 704 C CA . MET A 1 91 ? 1.352 -9.271 6.336 1.00 92.25 91 MET A CA 1
ATOM 705 C C . MET A 1 91 ? 1.654 -10.672 6.869 1.00 92.25 91 MET A C 1
ATOM 707 O O . MET A 1 91 ? 2.102 -10.849 8.005 1.00 92.25 91 MET A O 1
ATOM 711 N N . THR A 1 92 ? 1.381 -11.695 6.063 1.00 90.25 92 THR A N 1
ATOM 712 C CA . THR A 1 92 ? 1.811 -13.056 6.400 1.00 90.25 92 THR A CA 1
ATOM 713 C C . THR A 1 92 ? 3.312 -13.219 6.159 1.00 90.25 92 THR A C 1
ATOM 715 O O . THR A 1 92 ? 3.904 -12.485 5.368 1.00 90.25 92 THR A O 1
ATOM 718 N N . TYR A 1 93 ? 3.934 -14.209 6.802 1.00 90.25 93 TYR A N 1
ATOM 719 C CA . TYR A 1 93 ? 5.359 -14.490 6.605 1.00 90.25 93 TYR A CA 1
ATOM 720 C C . TYR A 1 93 ? 5.730 -14.747 5.127 1.00 90.25 93 TYR A C 1
ATOM 722 O O . TYR A 1 93 ? 6.676 -14.117 4.652 1.00 90.25 93 TYR A O 1
ATOM 730 N N . PRO A 1 94 ? 4.977 -15.564 4.353 1.00 93.25 94 PRO A N 1
ATOM 731 C CA . PRO A 1 94 ? 5.233 -15.712 2.919 1.00 93.25 94 PRO A CA 1
ATOM 732 C C . PRO A 1 94 ? 5.121 -14.396 2.144 1.00 93.25 94 PRO A C 1
ATOM 734 O O . PRO A 1 94 ? 5.972 -14.100 1.310 1.00 93.25 94 PRO A O 1
ATOM 737 N N . THR A 1 95 ? 4.109 -13.574 2.445 1.00 95.19 95 THR A N 1
ATOM 738 C CA . THR A 1 95 ? 3.951 -12.257 1.815 1.00 95.19 95 THR A CA 1
ATOM 739 C C . THR A 1 95 ? 5.147 -11.357 2.106 1.00 95.19 95 THR A C 1
ATOM 741 O O . THR A 1 95 ? 5.672 -10.754 1.179 1.00 95.19 95 THR A O 1
ATOM 744 N N . LYS A 1 96 ? 5.630 -11.320 3.355 1.00 93.50 96 LYS A N 1
ATOM 745 C CA . LYS A 1 96 ? 6.810 -10.537 3.755 1.00 93.50 96 LYS A CA 1
ATOM 746 C C . LYS A 1 96 ? 8.070 -10.939 3.004 1.00 93.50 96 LYS A C 1
ATOM 748 O O . LYS A 1 96 ? 8.858 -10.080 2.628 1.00 93.50 96 LYS A O 1
ATOM 753 N N . ALA A 1 97 ? 8.262 -12.238 2.795 1.00 94.31 97 ALA A N 1
ATOM 754 C CA . ALA A 1 97 ? 9.427 -12.749 2.087 1.00 94.31 97 ALA A CA 1
ATOM 755 C C . ALA A 1 97 ? 9.396 -12.401 0.588 1.00 94.31 97 ALA A C 1
ATOM 757 O O . ALA A 1 97 ? 10.437 -12.105 0.007 1.00 94.31 97 ALA A O 1
ATOM 758 N N . LEU A 1 98 ? 8.212 -12.425 -0.033 1.00 97.50 98 LEU A N 1
ATOM 759 C CA . LEU A 1 98 ? 8.055 -12.246 -1.481 1.00 97.50 98 LEU A CA 1
ATOM 760 C C . LEU A 1 98 ? 7.816 -10.792 -1.908 1.00 97.50 98 LEU A C 1
ATOM 762 O O . LEU A 1 98 ? 8.230 -10.410 -2.999 1.00 97.50 98 LEU A O 1
ATOM 766 N N . ALA A 1 99 ? 7.194 -9.967 -1.065 1.00 97.38 99 ALA A N 1
ATOM 767 C CA . ALA A 1 99 ? 6.880 -8.574 -1.375 1.00 97.38 99 ALA A CA 1
ATOM 768 C C . ALA A 1 99 ? 8.083 -7.740 -1.869 1.00 97.38 99 ALA A C 1
ATOM 770 O O . ALA A 1 99 ? 7.956 -7.139 -2.936 1.00 97.38 99 ALA A O 1
ATOM 771 N N . PRO A 1 100 ? 9.253 -7.711 -1.192 1.00 97.19 100 PRO A N 1
ATOM 772 C CA . PRO A 1 100 ? 10.385 -6.914 -1.669 1.00 97.19 100 PRO A CA 1
ATOM 773 C C . PRO A 1 100 ? 10.919 -7.395 -3.023 1.00 97.19 100 PRO A C 1
ATOM 775 O O . PRO A 1 100 ? 11.326 -6.571 -3.836 1.00 97.19 100 PRO A O 1
ATOM 778 N N . LEU A 1 101 ? 10.873 -8.705 -3.297 1.00 97.62 101 LEU A N 1
ATOM 779 C CA . LEU A 1 101 ? 11.290 -9.261 -4.586 1.00 97.62 101 LEU A CA 1
ATOM 780 C C . LEU A 1 101 ? 10.364 -8.792 -5.715 1.00 97.62 101 LEU A C 1
ATOM 782 O O . LEU A 1 101 ? 10.842 -8.336 -6.750 1.00 97.62 101 LEU A O 1
ATOM 786 N N . MET A 1 102 ? 9.050 -8.871 -5.495 1.00 97.69 102 MET A N 1
ATOM 787 C CA . MET A 1 102 ? 8.043 -8.441 -6.470 1.00 97.69 102 MET A CA 1
ATOM 788 C C . MET A 1 102 ? 8.122 -6.935 -6.750 1.00 97.69 102 MET A C 1
ATOM 790 O O . MET A 1 102 ? 8.031 -6.513 -7.901 1.00 97.69 102 MET A O 1
ATOM 794 N N . LEU A 1 103 ? 8.299 -6.125 -5.702 1.00 96.94 103 LEU A N 1
ATOM 795 C CA . LEU A 1 103 ? 8.398 -4.669 -5.812 1.00 96.94 103 LEU A CA 1
ATOM 796 C C . LEU A 1 103 ? 9.675 -4.232 -6.537 1.00 96.94 103 LEU A C 1
ATOM 798 O O . LEU A 1 103 ? 9.620 -3.334 -7.375 1.00 96.94 103 LEU A O 1
ATOM 802 N N . GLU A 1 104 ? 10.809 -4.876 -6.251 1.00 96.44 104 GLU A N 1
ATOM 803 C CA . GLU A 1 104 ? 12.077 -4.555 -6.908 1.00 96.44 104 GLU A CA 1
ATOM 804 C C . GLU A 1 104 ? 12.084 -4.989 -8.380 1.00 96.44 104 GLU A C 1
ATOM 806 O O . GLU A 1 104 ? 12.578 -4.247 -9.228 1.00 96.44 104 GLU A O 1
ATOM 811 N N . ASP A 1 105 ? 11.507 -6.151 -8.712 1.00 95.69 105 ASP A N 1
ATOM 812 C CA . ASP A 1 105 ? 11.359 -6.580 -10.111 1.00 95.69 105 ASP A CA 1
ATOM 813 C C . ASP A 1 105 ? 10.495 -5.593 -10.906 1.00 95.69 105 ASP A C 1
ATOM 815 O O . ASP A 1 105 ? 10.898 -5.126 -11.974 1.00 95.69 105 ASP A O 1
ATOM 819 N N . TYR A 1 106 ? 9.355 -5.184 -10.340 1.00 94.00 106 TYR A N 1
ATOM 820 C CA . TYR A 1 106 ? 8.513 -4.149 -10.933 1.00 94.00 106 TYR A CA 1
ATOM 821 C C . TYR A 1 106 ? 9.284 -2.846 -11.171 1.00 94.00 106 TYR A C 1
ATOM 823 O O . TYR A 1 106 ? 9.255 -2.315 -12.285 1.00 94.00 106 TYR A O 1
ATOM 831 N N . ARG A 1 107 ? 9.995 -2.346 -10.150 1.00 92.81 107 ARG A N 1
ATOM 832 C CA . ARG A 1 107 ? 10.758 -1.094 -10.230 1.00 92.81 107 ARG A CA 1
ATOM 833 C C . ARG A 1 107 ? 11.782 -1.152 -11.364 1.00 92.81 107 ARG A C 1
ATOM 835 O O . ARG A 1 107 ? 11.791 -0.264 -12.211 1.00 92.81 107 ARG A O 1
ATOM 842 N N . LYS A 1 108 ? 12.570 -2.230 -11.445 1.00 92.00 108 LYS A N 1
ATOM 843 C CA . LYS A 1 108 ? 13.551 -2.447 -12.523 1.00 92.00 108 LYS A CA 1
ATOM 844 C C . LYS A 1 108 ? 12.904 -2.494 -13.902 1.00 92.00 108 LYS A C 1
ATOM 846 O O . LYS A 1 108 ? 13.430 -1.933 -14.857 1.00 92.00 108 LYS A O 1
ATOM 851 N N . VAL A 1 109 ? 11.758 -3.160 -14.046 1.00 90.56 109 VAL A N 1
ATOM 852 C CA . VAL A 1 109 ? 11.071 -3.230 -15.343 1.00 90.56 109 VAL A CA 1
ATOM 853 C C . VAL A 1 109 ? 10.543 -1.859 -15.773 1.00 90.56 109 VAL A C 1
ATOM 855 O O . VAL A 1 109 ? 10.668 -1.516 -16.948 1.00 90.56 109 VAL A O 1
ATOM 858 N N . MET A 1 110 ? 9.977 -1.069 -14.861 1.00 86.50 110 MET A N 1
ATOM 859 C CA . MET A 1 110 ? 9.426 0.246 -15.209 1.00 86.50 110 MET A CA 1
ATOM 860 C C . MET A 1 110 ? 10.517 1.292 -15.453 1.00 86.50 110 MET A C 1
ATOM 862 O O . MET A 1 110 ? 10.485 1.975 -16.475 1.00 86.50 110 MET A O 1
ATOM 866 N N . VAL A 1 111 ? 11.514 1.374 -14.572 1.00 84.44 111 VAL A N 1
ATOM 867 C CA . VAL A 1 111 ? 12.587 2.371 -14.676 1.00 84.44 111 VAL A CA 1
ATOM 868 C C . VAL A 1 111 ? 13.593 1.968 -15.755 1.00 84.44 111 VAL A C 1
ATOM 870 O O . VAL A 1 111 ? 13.771 2.689 -16.734 1.00 84.44 111 VAL A O 1
ATOM 873 N N . ASP A 1 112 ? 14.195 0.781 -15.648 1.00 81.62 112 ASP A N 1
ATOM 874 C CA . ASP A 1 112 ? 15.353 0.426 -16.480 1.00 81.62 112 ASP A CA 1
ATOM 875 C C . ASP A 1 112 ? 14.956 0.027 -17.908 1.00 81.62 112 ASP A C 1
ATOM 877 O O . ASP A 1 112 ? 15.713 0.257 -18.851 1.00 81.62 112 ASP A O 1
ATOM 881 N N . ARG A 1 113 ? 13.785 -0.606 -18.093 1.00 77.00 113 ARG A N 1
ATOM 882 C CA . ARG A 1 113 ? 13.367 -1.115 -19.417 1.00 77.00 113 ARG A CA 1
ATOM 883 C C . ARG A 1 113 ? 12.404 -0.199 -20.155 1.00 77.00 113 ARG A C 1
ATOM 885 O O . ARG A 1 113 ? 12.415 -0.199 -21.383 1.00 77.00 113 ARG A O 1
ATOM 892 N N . ARG A 1 114 ? 11.539 0.522 -19.437 1.00 78.12 114 ARG A N 1
ATOM 893 C CA . ARG A 1 114 ? 10.524 1.401 -20.044 1.00 78.12 114 ARG A CA 1
ATOM 894 C C . ARG A 1 114 ? 10.867 2.884 -19.945 1.00 78.12 114 ARG A C 1
ATOM 896 O O . ARG A 1 114 ? 10.225 3.670 -20.635 1.00 78.12 114 ARG A O 1
ATOM 903 N N . GLY A 1 115 ? 11.877 3.252 -19.152 1.00 76.69 115 GLY A N 1
ATOM 904 C CA . GLY A 1 115 ? 12.273 4.646 -18.959 1.00 76.69 115 GLY A CA 1
ATOM 905 C C . GLY A 1 115 ? 11.206 5.476 -18.246 1.00 76.69 115 GLY A C 1
ATOM 906 O O . GLY A 1 115 ? 11.125 6.679 -18.478 1.00 76.69 115 GLY A O 1
ATOM 907 N N . GLU A 1 116 ? 10.350 4.841 -17.437 1.00 77.75 116 GLU A N 1
ATOM 908 C CA . GLU A 1 116 ? 9.373 5.557 -16.617 1.00 77.75 116 GLU A CA 1
ATOM 909 C C . GLU A 1 116 ? 10.062 6.261 -15.444 1.00 77.75 116 GLU A C 1
ATOM 911 O O . GLU A 1 116 ? 11.081 5.794 -14.931 1.00 77.75 116 GLU A O 1
ATOM 916 N N . GLU A 1 117 ? 9.481 7.376 -14.996 1.00 77.75 117 GLU A N 1
ATOM 917 C CA . GLU A 1 117 ? 9.948 8.056 -13.790 1.00 77.75 117 GLU A CA 1
ATOM 918 C C . GLU A 1 117 ? 9.840 7.139 -12.569 1.00 77.75 117 GLU A C 1
ATOM 920 O O . GLU A 1 117 ? 8.837 6.446 -12.354 1.00 77.75 117 GLU A O 1
ATOM 925 N N . GLU A 1 118 ? 10.892 7.152 -11.753 1.00 76.50 118 GLU A N 1
ATOM 926 C CA . GLU A 1 118 ? 10.946 6.353 -10.541 1.00 76.50 118 GLU A CA 1
ATOM 927 C C . GLU A 1 118 ? 9.902 6.847 -9.534 1.00 76.50 118 GLU A C 1
ATOM 929 O O . GLU A 1 118 ? 9.921 7.987 -9.075 1.00 76.50 118 GLU A O 1
ATOM 934 N N . GLN A 1 119 ? 8.964 5.964 -9.196 1.00 85.00 119 GLN A N 1
ATOM 935 C CA . GLN A 1 119 ? 7.860 6.288 -8.292 1.00 85.00 119 GLN A CA 1
ATOM 936 C C . GLN A 1 119 ? 8.236 6.108 -6.820 1.00 85.00 119 GLN A C 1
ATOM 938 O O . GLN A 1 119 ? 7.679 6.762 -5.941 1.00 85.00 119 GLN A O 1
ATOM 943 N N . PHE A 1 120 ? 9.147 5.175 -6.568 1.00 92.12 120 PHE A N 1
ATOM 944 C CA . PHE A 1 120 ? 9.765 4.868 -5.288 1.00 92.12 120 PHE A CA 1
ATOM 945 C C . PHE A 1 120 ? 11.086 4.146 -5.572 1.00 92.12 120 PHE A C 1
ATOM 947 O O . PHE A 1 120 ? 11.178 3.379 -6.534 1.00 92.12 120 PHE A O 1
ATOM 954 N N . SER A 1 121 ? 12.095 4.379 -4.737 1.00 93.56 121 SER A N 1
ATOM 955 C CA . SER A 1 121 ? 13.421 3.779 -4.897 1.00 93.56 121 SER A CA 1
ATOM 956 C C . SER A 1 121 ? 13.533 2.415 -4.211 1.00 93.56 121 SER A C 1
ATOM 958 O O . SER A 1 121 ? 12.662 2.008 -3.431 1.00 93.56 121 SER A O 1
ATOM 960 N N . SER A 1 122 ? 14.637 1.705 -4.450 1.00 94.62 122 SER A N 1
ATOM 961 C CA . SER A 1 122 ? 14.968 0.482 -3.707 1.00 94.62 122 SER A CA 1
ATOM 962 C C . SER A 1 122 ? 15.071 0.729 -2.198 1.00 94.62 122 SER A C 1
ATOM 964 O O . SER A 1 122 ? 14.630 -0.099 -1.401 1.00 94.62 122 SER A O 1
ATOM 966 N N . GLU A 1 123 ? 15.575 1.891 -1.779 1.0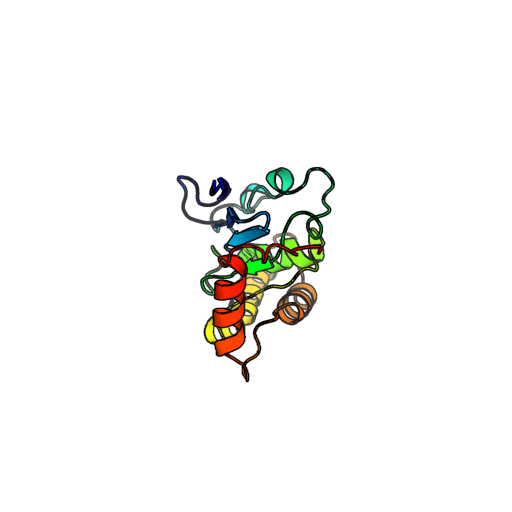0 95.94 123 GLU A N 1
ATOM 967 C CA . GLU A 1 123 ? 15.607 2.297 -0.372 1.00 95.94 123 GLU A CA 1
ATOM 968 C C . GLU A 1 123 ? 14.192 2.454 0.186 1.00 95.94 123 GLU A C 1
ATOM 970 O O . GLU A 1 123 ? 13.927 2.001 1.298 1.00 95.94 123 GLU A O 1
ATOM 975 N N . ASN A 1 124 ? 13.255 3.019 -0.587 1.00 96.94 124 ASN A N 1
ATOM 976 C CA . ASN A 1 124 ? 11.867 3.120 -0.141 1.00 96.94 124 ASN A CA 1
ATOM 977 C C . ASN A 1 124 ? 11.238 1.742 0.089 1.00 96.94 124 ASN A C 1
ATOM 979 O O . ASN A 1 124 ? 10.509 1.564 1.062 1.00 96.94 124 ASN A O 1
ATOM 983 N N . ILE A 1 125 ? 11.544 0.752 -0.758 1.00 96.88 125 ILE A N 1
ATOM 984 C CA . ILE A 1 125 ? 11.089 -0.632 -0.557 1.00 96.88 125 ILE A CA 1
ATOM 985 C C . ILE A 1 125 ? 11.650 -1.181 0.761 1.00 96.88 125 ILE A C 1
ATOM 987 O O . ILE A 1 125 ? 10.906 -1.753 1.558 1.00 96.88 125 ILE A O 1
ATOM 991 N N . VAL A 1 126 ? 12.946 -0.987 1.020 1.00 96.50 126 VAL A N 1
ATOM 992 C CA . VAL A 1 126 ? 13.599 -1.460 2.250 1.00 96.50 126 VAL A CA 1
ATOM 993 C C . VAL A 1 126 ? 12.988 -0.812 3.495 1.00 96.50 126 VAL A C 1
ATOM 995 O O . VAL A 1 126 ? 12.651 -1.524 4.442 1.00 96.50 126 VAL A O 1
ATOM 998 N N . GLU A 1 127 ? 12.804 0.510 3.502 1.00 96.56 127 GLU A N 1
ATOM 999 C CA . GLU A 1 127 ? 12.192 1.223 4.630 1.00 96.56 127 GLU A CA 1
ATOM 1000 C C . GLU A 1 127 ? 10.726 0.824 4.840 1.00 96.56 127 GLU A C 1
ATOM 1002 O O . GLU A 1 127 ? 10.310 0.562 5.971 1.00 96.56 127 GLU A O 1
ATOM 1007 N N . CYS A 1 128 ? 9.967 0.661 3.756 1.00 96.25 128 CYS A N 1
ATOM 1008 C CA . CYS A 1 128 ? 8.596 0.165 3.800 1.00 96.25 128 CYS A CA 1
ATOM 1009 C C . CYS A 1 128 ? 8.519 -1.212 4.484 1.00 96.25 128 CYS A C 1
ATOM 1011 O O . CYS A 1 128 ? 7.714 -1.422 5.394 1.00 96.25 128 CYS A O 1
ATOM 1013 N N . MET A 1 129 ? 9.406 -2.147 4.121 1.00 95.00 129 MET A N 1
ATOM 1014 C CA . MET A 1 129 ? 9.419 -3.493 4.710 1.00 95.00 129 MET A CA 1
ATOM 1015 C C . MET A 1 129 ? 9.837 -3.509 6.189 1.00 95.00 129 MET A C 1
ATOM 1017 O O . MET A 1 129 ? 9.438 -4.418 6.922 1.00 95.00 129 MET A O 1
ATOM 1021 N N . LYS A 1 130 ? 10.588 -2.506 6.669 1.00 92.94 130 LYS A N 1
ATOM 1022 C CA . LYS A 1 130 ? 10.914 -2.357 8.102 1.00 92.94 130 LYS A CA 1
ATOM 1023 C C . LYS A 1 130 ? 9.697 -1.972 8.952 1.00 92.94 130 LYS A C 1
ATOM 1025 O O . LYS A 1 130 ? 9.695 -2.263 10.146 1.00 92.94 130 LYS A O 1
ATOM 1030 N N . LYS A 1 131 ? 8.660 -1.361 8.359 1.00 89.19 131 LYS A N 1
ATOM 1031 C CA . LYS A 1 131 ? 7.400 -0.996 9.045 1.00 89.19 131 LYS A CA 1
ATOM 1032 C C . LYS A 1 131 ? 6.483 -2.199 9.301 1.00 89.19 131 LYS A C 1
ATOM 1034 O O . LYS A 1 131 ? 5.500 -2.080 10.042 1.00 89.19 131 LYS A O 1
ATOM 1039 N N . ASP A 1 132 ? 6.784 -3.364 8.721 1.00 84.44 132 ASP A N 1
ATOM 1040 C CA . ASP A 1 132 ? 6.025 -4.579 8.996 1.00 84.44 132 ASP A CA 1
ATOM 1041 C C . ASP A 1 132 ? 6.168 -5.005 10.464 1.00 84.44 132 ASP A C 1
ATOM 1043 O O . ASP A 1 132 ? 7.233 -5.398 10.942 1.00 84.44 132 ASP A O 1
ATOM 1047 N N . SER A 1 133 ? 5.039 -4.975 11.165 1.00 79.56 133 SER A N 1
ATOM 1048 C CA . SER A 1 133 ? 4.918 -5.321 12.577 1.00 79.56 133 SER A CA 1
ATOM 1049 C C . SER A 1 133 ? 4.635 -6.814 12.799 1.00 79.56 133 SER A C 1
ATOM 1051 O O . SER A 1 133 ? 4.473 -7.249 13.949 1.00 79.56 133 SER A O 1
ATOM 1053 N N . SER A 1 134 ? 4.564 -7.622 11.731 1.00 68.00 134 SER A N 1
ATOM 1054 C CA . SER A 1 134 ? 4.405 -9.071 11.843 1.00 68.00 134 SER A CA 1
ATOM 1055 C C . SER A 1 134 ? 5.659 -9.700 12.470 1.00 68.00 134 SER A C 1
ATOM 1057 O O . SER A 1 134 ? 6.785 -9.579 11.983 1.00 68.00 134 SER A O 1
ATOM 1059 N N . HIS A 1 135 ? 5.470 -10.338 13.627 1.00 59.16 135 HIS A N 1
ATOM 1060 C CA . HIS A 1 135 ? 6.551 -10.988 14.362 1.00 59.16 135 HIS A CA 1
ATOM 1061 C C . HIS A 1 135 ? 6.587 -12.480 14.007 1.00 59.16 135 HIS A C 1
ATOM 1063 O O . HIS A 1 135 ? 5.631 -13.185 14.351 1.00 59.16 135 HIS A O 1
ATOM 1069 N N . PRO A 1 136 ? 7.673 -12.990 13.392 1.00 55.81 136 PRO A N 1
ATOM 1070 C CA . PRO A 1 136 ? 7.783 -14.403 13.016 1.00 55.81 136 PRO A CA 1
ATOM 1071 C C . PRO A 1 136 ? 7.686 -15.343 14.229 1.00 55.81 136 PRO A C 1
ATOM 1073 O O . PRO A 1 136 ? 7.100 -16.415 14.140 1.00 55.81 136 PRO A O 1
ATOM 1076 N N . GLU A 1 137 ? 8.151 -14.892 15.394 1.00 54.72 137 GLU A N 1
ATOM 1077 C CA . GLU A 1 137 ? 8.116 -15.631 16.665 1.00 54.72 137 GLU A CA 1
ATOM 1078 C C . GLU A 1 137 ? 6.750 -15.577 17.377 1.00 54.72 137 GLU A C 1
ATOM 1080 O O . GLU A 1 137 ? 6.526 -16.257 18.378 1.00 54.72 137 GLU A O 1
ATOM 1085 N N . LYS A 1 138 ? 5.809 -14.745 16.905 1.00 55.72 138 LYS A N 1
ATOM 1086 C CA . LYS A 1 138 ? 4.496 -14.563 17.546 1.00 55.72 138 LYS A CA 1
ATOM 1087 C C . LYS A 1 138 ? 3.357 -14.636 16.521 1.00 55.72 138 LYS A C 1
ATOM 1089 O O . LYS A 1 138 ? 2.599 -13.673 16.390 1.00 55.72 138 LYS A O 1
ATOM 1094 N N . PRO A 1 139 ? 3.143 -15.782 15.848 1.00 55.91 139 PRO A N 1
ATOM 1095 C CA . PRO A 1 139 ? 2.043 -15.956 14.889 1.00 55.91 139 PRO A CA 1
ATOM 1096 C C . PRO A 1 139 ? 0.659 -15.713 15.521 1.00 55.91 139 PRO A C 1
ATOM 1098 O O . PRO A 1 139 ? -0.274 -15.241 14.869 1.00 55.91 139 PRO A O 1
ATOM 1101 N N . ASN A 1 140 ? 0.533 -15.941 16.832 1.00 56.56 140 ASN A N 1
ATOM 1102 C CA . ASN A 1 140 ? -0.682 -15.641 17.585 1.00 56.56 140 ASN A CA 1
ATOM 1103 C C . ASN A 1 140 ? -0.910 -14.144 17.827 1.00 56.56 140 ASN A C 1
ATOM 1105 O O . ASN A 1 140 ? -2.027 -13.774 18.172 1.00 56.56 140 ASN A O 1
ATOM 1109 N N . LEU A 1 141 ? 0.088 -13.274 17.642 1.00 57.34 141 LEU A N 1
ATOM 1110 C CA . LEU A 1 141 ? -0.053 -11.835 17.871 1.00 57.34 141 LEU A CA 1
ATOM 1111 C C . LEU A 1 141 ? -0.944 -11.184 16.815 1.00 57.34 141 LEU A C 1
ATOM 1113 O O . LEU A 1 141 ? -1.763 -10.348 17.172 1.00 57.34 141 LEU A O 1
ATOM 1117 N N . PHE A 1 142 ? -0.862 -11.617 15.553 1.00 62.38 142 PHE A N 1
ATOM 1118 C CA . PHE A 1 142 ? -1.768 -11.146 14.503 1.00 62.38 142 PHE A CA 1
ATOM 1119 C C . PHE A 1 142 ? -3.207 -11.612 14.760 1.00 62.38 142 PHE A C 1
ATOM 1121 O O . PHE A 1 142 ? -4.133 -10.805 14.747 1.00 62.38 142 PHE A O 1
ATOM 1128 N N . LYS A 1 143 ? -3.402 -12.888 15.128 1.00 64.38 143 LYS A N 1
ATOM 1129 C CA . LYS A 1 143 ? -4.718 -13.393 15.566 1.00 64.38 143 LYS A CA 1
ATOM 1130 C C . LYS A 1 143 ? -5.243 -12.653 16.799 1.00 64.38 143 LYS A C 1
ATOM 1132 O O . LYS A 1 143 ? -6.427 -12.334 16.862 1.00 64.38 143 LYS A O 1
ATOM 1137 N N . LEU A 1 144 ? -4.385 -12.364 17.776 1.00 62.09 144 LEU A N 1
ATOM 1138 C CA . LEU A 1 144 ? -4.744 -11.638 18.994 1.00 62.09 144 LEU A CA 1
ATOM 1139 C C . LEU A 1 144 ? -5.058 -10.165 18.702 1.00 62.09 144 LEU A C 1
ATOM 1141 O O . LEU A 1 144 ? -5.979 -9.613 19.300 1.00 62.09 144 LEU A O 1
ATOM 1145 N N . PHE A 1 145 ? -4.331 -9.547 17.771 1.00 67.56 145 PHE A N 1
ATOM 1146 C CA . PHE A 1 145 ? -4.578 -8.197 17.277 1.00 67.56 145 PHE A CA 1
ATOM 1147 C C . PHE A 1 145 ? -5.923 -8.124 16.559 1.00 67.56 145 PHE A C 1
ATOM 1149 O O . PHE A 1 145 ? -6.763 -7.326 16.963 1.00 67.56 145 PHE A O 1
ATOM 1156 N N . LEU A 1 146 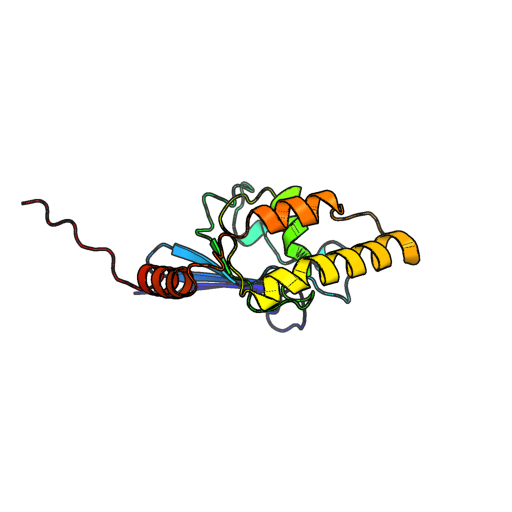? -6.191 -9.023 15.606 1.00 68.25 146 LEU A N 1
ATOM 1157 C CA . LEU A 1 146 ? -7.498 -9.138 14.956 1.00 68.25 146 LEU A CA 1
ATOM 1158 C C . LEU A 1 146 ? -8.610 -9.342 15.990 1.00 68.25 146 LEU A C 1
ATOM 1160 O O . LEU A 1 146 ? -9.596 -8.610 15.980 1.00 68.25 146 LEU A O 1
ATOM 1164 N N . LYS A 1 147 ? -8.419 -10.244 16.962 1.00 70.00 147 LYS A N 1
ATOM 1165 C CA . LYS A 1 147 ? -9.381 -10.468 18.054 1.00 70.00 147 LYS A CA 1
ATOM 1166 C C . LYS A 1 147 ? -9.619 -9.200 18.889 1.00 70.00 147 LYS A C 1
ATOM 1168 O O . LYS A 1 147 ? -10.753 -8.948 19.287 1.00 70.00 147 LYS A O 1
ATOM 1173 N N . ARG A 1 148 ? -8.582 -8.385 19.120 1.00 68.44 148 ARG A N 1
ATOM 1174 C CA . ARG A 1 148 ? -8.662 -7.074 19.796 1.00 68.44 148 ARG A CA 1
ATOM 1175 C C . ARG A 1 148 ? -9.259 -5.960 18.928 1.00 68.44 148 ARG A C 1
ATOM 1177 O O . ARG A 1 148 ? -9.759 -4.972 19.467 1.00 68.44 148 ARG A O 1
ATOM 1184 N N . LEU A 1 149 ? -9.185 -6.056 17.603 1.00 67.69 149 LEU A N 1
ATOM 1185 C CA . LEU A 1 149 ? -9.822 -5.106 16.687 1.00 67.69 149 LEU A CA 1
ATOM 1186 C C . LEU A 1 149 ? -11.349 -5.245 16.737 1.00 67.69 149 LEU A C 1
ATOM 1188 O O . LEU A 1 149 ? -12.044 -4.236 16.837 1.00 67.69 149 LEU A O 1
ATOM 1192 N N . VAL A 1 150 ? -11.860 -6.480 16.763 1.00 67.38 150 VAL A N 1
ATOM 1193 C CA . VAL A 1 150 ? -13.310 -6.753 16.796 1.00 67.38 150 VAL A CA 1
ATOM 1194 C C . VAL A 1 150 ? -13.915 -6.855 18.201 1.00 67.38 150 VAL A C 1
ATOM 1196 O O . VAL A 1 150 ? -15.137 -6.800 18.339 1.00 67.38 150 VAL A O 1
ATOM 1199 N N . SER A 1 151 ? -13.108 -6.972 19.261 1.00 68.88 151 SER A N 1
ATOM 1200 C CA . SER A 1 151 ? -13.624 -6.983 20.636 1.00 68.88 151 SER A CA 1
ATOM 1201 C C . SER A 1 151 ? -14.207 -5.623 21.032 1.00 68.88 151 SER A C 1
ATOM 1203 O O . SER A 1 151 ? -13.571 -4.595 20.794 1.00 68.88 151 SER A O 1
ATOM 1205 N N . LYS A 1 152 ? -15.377 -5.619 21.690 1.00 60.12 152 LYS A N 1
ATOM 1206 C CA . LYS A 1 152 ? -15.990 -4.402 22.249 1.00 60.12 152 LYS A CA 1
ATOM 1207 C C . LYS A 1 152 ? -14.993 -3.664 23.162 1.00 60.12 152 LYS A C 1
ATOM 1209 O O . LYS A 1 152 ? -14.258 -4.334 23.894 1.00 60.12 152 LYS A O 1
ATOM 1214 N N . PRO A 1 153 ? -14.978 -2.318 23.167 1.00 57.84 153 PRO A N 1
ATOM 1215 C CA . PRO A 1 153 ? -14.229 -1.574 24.172 1.00 57.84 153 PRO A CA 1
ATOM 1216 C C . PRO A 1 153 ? -14.710 -2.010 25.561 1.00 57.84 153 PRO A C 1
ATOM 1218 O O . PRO A 1 153 ? -15.917 -2.105 25.800 1.00 57.84 153 PRO A O 1
ATOM 1221 N N . LYS A 1 154 ? -13.776 -2.324 26.468 1.00 57.00 154 LYS A N 1
ATOM 1222 C CA . LYS A 1 154 ? -14.128 -2.520 27.877 1.00 57.00 154 LYS A CA 1
ATOM 1223 C C . LYS A 1 154 ? -14.732 -1.203 28.357 1.00 57.00 154 LYS A C 1
ATOM 1225 O O . LYS A 1 154 ? -14.071 -0.172 28.251 1.00 57.00 154 LYS A O 1
ATOM 1230 N N . LYS A 1 155 ? -15.977 -1.226 28.843 1.00 48.50 155 LYS A N 1
ATOM 1231 C CA . LYS A 1 155 ? -16.493 -0.110 29.636 1.00 48.50 155 LYS A CA 1
ATOM 1232 C C . LYS A 1 155 ? -15.537 0.045 30.815 1.00 48.50 155 LYS A C 1
ATOM 1234 O O . LYS A 1 155 ? -15.313 -0.920 31.541 1.00 48.50 155 LYS A O 1
ATOM 1239 N N . VAL A 1 156 ? -14.920 1.211 30.940 1.00 48.62 156 VAL A N 1
ATOM 1240 C CA . VAL A 1 156 ? -14.309 1.608 32.203 1.00 48.62 156 VAL A CA 1
ATOM 1241 C C . VAL A 1 156 ? -15.497 1.970 33.083 1.00 48.62 156 VAL A C 1
ATOM 1243 O O . VAL A 1 156 ? -16.121 3.007 32.872 1.00 48.62 156 VAL A O 1
ATOM 1246 N N . GLU A 1 157 ? -15.904 1.048 33.951 1.00 40.47 157 GLU A N 1
ATOM 1247 C CA . GLU A 1 157 ? -16.785 1.388 35.065 1.00 40.47 157 GLU A CA 1
ATOM 1248 C C . GLU A 1 157 ? -15.948 2.251 36.006 1.00 40.47 157 GLU A C 1
ATOM 1250 O O . GLU A 1 157 ? -14.944 1.803 36.556 1.00 40.47 157 GLU A O 1
ATOM 1255 N N . ILE A 1 158 ? -16.288 3.535 36.049 1.00 45.16 158 ILE A N 1
ATOM 1256 C CA . ILE A 1 158 ? -15.809 4.452 37.072 1.00 45.16 158 ILE A CA 1
ATOM 1257 C C . ILE A 1 158 ? -16.801 4.254 38.221 1.00 45.16 158 ILE A C 1
ATOM 1259 O O . ILE A 1 158 ? -17.963 4.637 38.072 1.00 45.16 158 ILE A O 1
ATOM 1263 N N . GLU A 1 159 ? -16.373 3.553 39.272 1.00 44.75 159 GLU A N 1
ATOM 1264 C CA . GLU A 1 159 ? -17.056 3.548 40.576 1.00 44.75 159 GLU A CA 1
ATOM 1265 C C . GLU A 1 159 ? -16.864 4.891 41.288 1.00 44.75 159 GLU A C 1
ATOM 1267 O O . GLU A 1 159 ? -15.751 5.465 41.184 1.00 44.75 159 GLU A O 1
#

Solvent-accessible surface area (backbone atoms only — not comparable to full-atom values): 8790 Å² total; per-residue (Å²): 135,75,74,47,78,48,75,39,28,43,74,96,52,86,34,7,27,20,38,35,38,35,40,88,94,39,29,37,32,38,32,32,5,20,22,88,89,47,94,56,78,82,15,45,40,53,61,64,78,71,27,87,84,55,57,43,55,84,53,36,66,32,38,40,38,88,51,49,51,47,34,28,42,56,30,38,33,35,45,30,64,72,56,58,38,77,52,44,31,35,50,49,72,71,31,62,68,44,32,62,56,50,51,51,52,51,46,47,50,40,34,77,73,66,68,42,82,79,78,61,54,75,65,35,45,54,57,44,61,68,43,46,66,57,47,88,93,40,71,61,52,59,57,50,47,54,52,57,56,74,45,79,81,78,78,80,80,81,129

pLDDT: mean 88.03, std 14.23, range [40.47, 98.62]

Sequence (159 aa):
MAIECLVLGAGQEVGKSCVVVTINGKKIMFDCGMHMGYLDHRRYPNFSLISKSGDFDKELTCIIITHFHLDHIGALPYFTEVCGYKGPIYMTYPTKALAPLMLEDYRKVMVDRRGEEEQFSSENIVECMKKDSSHPEKPNLFKLFLKRLVSKPKKVEIE

Organism: NCBI:txid185542

Nearest PDB structures (foldseek):
  7ycx-assembly1_K  TM=9.594E-01  e=5.012E-18  Homo sapiens
  8rc4-assembly1_k  TM=9.622E-01  e=3.326E-17  Homo sapiens
  7pks-assembly1_k  TM=9.643E-01  e=1.492E-16  Homo 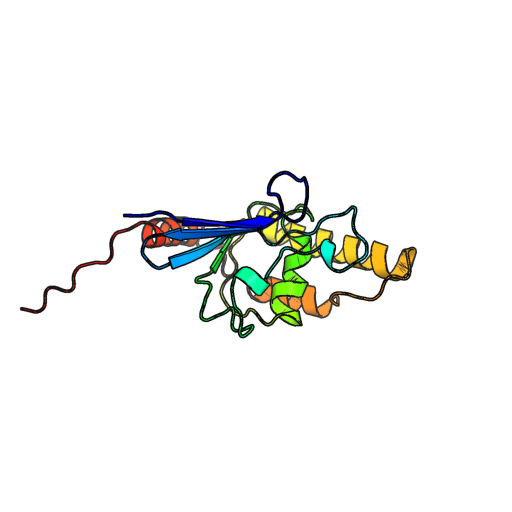sapiens
  8r2d-assembly1_C  TM=9.370E-01  e=2.684E-16  Homo sapiens
  8rbx-assembly1_k  TM=9.490E-01  e=1.464E-15  Homo sapiens

InterPro domains:
  IPR001279 Metallo-beta-lactamase [PF00753] (15-92)
  IPR036866 Ribonuclease Z/Hydroxyacylglutathione hydrolase-like [G3DSA:3.60.15.10] (3-149)
  IPR036866 Ribonuclease Z/Hydroxyacylglutathione hydrolase-like [SSF56281] (3-131)
  IPR050698 RNA Processing Metallo-Beta-Lactamase [PTHR11203] (4-131)

Radius of gyration: 16.49 Å; Cα contacts (8 Å, |Δi|>4): 283; chains: 1; bounding box: 38×33×61 Å

Foldseek 3Di:
DDKDKDFQDPPVDQFQGWIWIADLNAIEIEFWAFDPPDQDPVRGGPCCVQDVVLPNQVRHQEYEFPAQDRSGHVCQLLCCPVSPNLHAYEYDPNRLVCNLVNNVVVQCCCCVVVVRDRSHDNVSSVVSSVRHPDDPVCPCVVVVVVVVRNDHPPPPPDD